Protein AF-A0A3C0W2K6-F1 (afdb_monomer_lite)

Sequence (84 aa):
PIALIRDGDPIVIDVTNRRIDVLVDLEARRADFAPNRIRPAQGVFAKYRAAVASASQGAVTIPNPPPAQVPADLAARSTENAAS

Structure (mmCIF, N/CA/C/O backbone):
data_AF-A0A3C0W2K6-F1
#
_entry.id   AF-A0A3C0W2K6-F1
#
loop_
_atom_site.group_PDB
_atom_site.id
_atom_site.type_symbol
_atom_site.label_atom_id
_atom_site.label_alt_id
_atom_site.label_comp_id
_atom_site.label_asym_id
_atom_site.label_entity_id
_atom_site.label_seq_id
_atom_site.pdbx_PDB_ins_code
_atom_site.Cartn_x
_atom_site.Cartn_y
_atom_site.Cartn_z
_atom_site.occupancy
_atom_site.B_iso_or_equiv
_atom_site.auth_seq_id
_atom_site.auth_comp_id
_atom_site.auth_asym_id
_atom_site.auth_atom_id
_atom_site.pdbx_PDB_model_num
ATOM 1 N N . PRO A 1 1 ? -4.522 -5.882 2.025 1.00 90.44 1 PRO A N 1
ATOM 2 C CA . PRO A 1 1 ? -5.775 -5.410 2.675 1.00 90.44 1 PRO A CA 1
ATOM 3 C C . PRO A 1 1 ? -6.259 -4.044 2.176 1.00 90.44 1 PRO A C 1
ATOM 5 O O . PRO A 1 1 ? -7.445 -3.900 1.926 1.00 90.44 1 PRO A O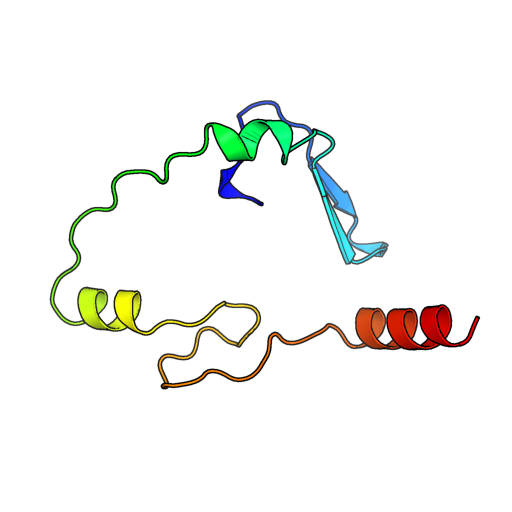 1
ATOM 8 N N . ILE A 1 2 ? -5.357 -3.071 1.988 1.00 92.88 2 ILE A N 1
ATOM 9 C CA . ILE A 1 2 ? -5.717 -1.677 1.661 1.00 92.88 2 ILE A CA 1
ATOM 10 C C . ILE A 1 2 ? -6.666 -1.507 0.459 1.00 92.88 2 ILE A C 1
ATOM 12 O O . ILE A 1 2 ? -7.519 -0.634 0.479 1.00 92.88 2 ILE A O 1
ATOM 16 N N . ALA A 1 3 ? -6.583 -2.374 -0.555 1.00 93.44 3 ALA A N 1
ATOM 17 C CA . ALA A 1 3 ? -7.439 -2.305 -1.742 1.00 93.44 3 ALA A CA 1
ATOM 18 C C . ALA A 1 3 ? -8.919 -2.688 -1.499 1.00 93.44 3 ALA A C 1
ATOM 20 O O . ALA A 1 3 ? -9.735 -2.529 -2.399 1.00 93.44 3 ALA A O 1
ATOM 21 N N . LEU A 1 4 ? -9.260 -3.211 -0.314 1.00 95.06 4 LEU A N 1
ATOM 22 C CA . LEU A 1 4 ? -10.612 -3.658 0.065 1.00 95.06 4 LEU A CA 1
ATOM 23 C C . LEU A 1 4 ? -11.401 -2.599 0.860 1.00 95.06 4 LEU A C 1
ATOM 25 O O . LEU A 1 4 ? -12.582 -2.795 1.165 1.00 95.06 4 LEU A O 1
ATOM 29 N N . ILE A 1 5 ? -10.735 -1.503 1.224 1.00 94.94 5 ILE A N 1
ATOM 30 C CA . ILE A 1 5 ? -11.308 -0.397 1.992 1.00 94.94 5 ILE A CA 1
ATOM 31 C C . ILE A 1 5 ? -12.255 0.403 1.089 1.00 94.94 5 ILE A C 1
ATOM 33 O O . ILE A 1 5 ? -12.016 0.550 -0.112 1.00 94.94 5 ILE A O 1
ATOM 37 N N . ARG A 1 6 ? -13.344 0.901 1.671 1.00 94.25 6 ARG A N 1
ATOM 38 C CA . ARG A 1 6 ? -14.353 1.755 1.036 1.00 94.25 6 ARG A CA 1
ATOM 39 C C . ARG A 1 6 ? -14.476 3.063 1.817 1.00 94.25 6 ARG A C 1
ATOM 41 O O . ARG A 1 6 ? -14.106 3.134 2.988 1.00 94.25 6 ARG A O 1
ATOM 48 N N . ASP A 1 7 ? -15.014 4.091 1.171 1.00 96.38 7 ASP A N 1
ATOM 49 C CA . ASP A 1 7 ? -15.255 5.377 1.822 1.00 96.38 7 ASP A CA 1
ATOM 50 C C . ASP A 1 7 ? -16.176 5.212 3.037 1.00 96.38 7 ASP A C 1
ATOM 52 O O . ASP A 1 7 ? -17.193 4.518 2.980 1.00 96.38 7 ASP A O 1
ATOM 56 N N . GLY A 1 8 ? -15.802 5.856 4.142 1.00 96.56 8 GLY A N 1
ATOM 57 C CA . GLY A 1 8 ? -16.515 5.763 5.415 1.00 96.56 8 GLY A CA 1
ATOM 58 C C . GLY A 1 8 ? -16.081 4.608 6.321 1.00 96.56 8 GLY A C 1
ATOM 59 O O . GLY A 1 8 ? -16.540 4.557 7.460 1.00 96.56 8 GLY A O 1
ATOM 60 N N . ASP A 1 9 ? -15.184 3.716 5.882 1.00 97.44 9 ASP A N 1
ATOM 61 C CA . ASP A 1 9 ? -14.642 2.686 6.771 1.00 97.44 9 ASP A CA 1
ATOM 62 C C . ASP A 1 9 ? -13.791 3.313 7.899 1.00 97.44 9 ASP A C 1
ATOM 64 O O . ASP A 1 9 ? -12.856 4.073 7.623 1.00 97.44 9 ASP A O 1
ATOM 68 N N . PRO A 1 10 ? -14.054 2.978 9.174 1.00 97.38 10 PRO A N 1
ATOM 69 C CA . PRO A 1 10 ? -13.242 3.439 10.295 1.00 97.38 10 PRO A CA 1
ATOM 70 C C . PRO A 1 10 ? -11.842 2.807 10.289 1.00 97.38 10 PRO A C 1
ATOM 72 O O . PRO A 1 10 ? -11.689 1.582 10.302 1.00 97.38 10 PRO A O 1
ATOM 75 N N . ILE A 1 11 ? -10.816 3.660 10.336 1.00 97.19 11 ILE A N 1
ATOM 76 C CA . ILE A 1 11 ? -9.401 3.280 10.433 1.00 97.19 11 ILE A CA 1
ATOM 77 C C . ILE A 1 11 ? -8.841 3.807 11.754 1.00 97.19 11 ILE A C 1
ATOM 79 O O . ILE A 1 11 ? -9.003 4.983 12.079 1.00 97.19 11 ILE A O 1
ATOM 83 N N . VAL A 1 12 ? -8.149 2.944 12.495 1.00 97.75 12 VAL A N 1
ATOM 84 C CA . VAL A 1 12 ? -7.432 3.304 13.722 1.00 97.75 12 VAL A CA 1
ATOM 85 C C . VAL A 1 12 ? -5.940 3.304 13.434 1.00 97.75 12 VAL A C 1
ATOM 87 O O . VAL A 1 12 ? -5.388 2.315 12.956 1.00 97.75 12 VAL A O 1
ATOM 90 N N . ILE A 1 13 ? -5.285 4.420 13.745 1.00 96.88 13 ILE A N 1
ATOM 91 C CA . ILE A 1 13 ? -3.831 4.553 13.692 1.00 96.88 13 ILE A CA 1
ATOM 92 C C . ILE A 1 13 ? -3.342 4.705 15.127 1.00 96.88 13 ILE A C 1
ATOM 94 O O . ILE A 1 13 ? -3.558 5.738 15.758 1.00 96.88 13 ILE A O 1
ATOM 98 N N . ASP A 1 14 ? -2.679 3.671 15.628 1.00 96.12 14 ASP A N 1
ATOM 99 C CA . ASP A 1 14 ? -2.082 3.652 16.957 1.00 96.12 14 ASP A CA 1
ATOM 100 C C . ASP A 1 14 ? -0.560 3.677 16.815 1.00 96.12 14 ASP A C 1
ATOM 102 O O . ASP A 1 14 ? 0.100 2.659 16.589 1.00 96.12 14 ASP A O 1
ATOM 106 N N . VAL A 1 15 ? 0.002 4.879 16.917 1.00 94.94 15 VAL A N 1
ATOM 107 C CA . VAL A 1 15 ? 1.447 5.101 16.783 1.00 94.94 15 VAL A CA 1
ATOM 108 C C . VAL A 1 15 ? 2.209 4.460 17.942 1.00 94.94 15 VAL A C 1
ATOM 110 O O . VAL A 1 15 ? 3.265 3.869 17.721 1.00 94.94 15 VAL A O 1
ATOM 113 N N . THR A 1 16 ? 1.659 4.525 19.156 1.00 94.75 16 THR A N 1
ATOM 114 C CA . THR A 1 16 ? 2.290 3.996 20.371 1.00 94.75 16 THR A CA 1
ATOM 115 C C . THR A 1 16 ? 2.490 2.489 20.271 1.00 94.75 16 THR A C 1
ATOM 117 O O . THR A 1 16 ? 3.572 1.987 20.570 1.00 94.75 16 THR A O 1
ATOM 120 N N . ASN A 1 17 ? 1.475 1.771 19.790 1.00 92.50 17 ASN A N 1
ATOM 121 C CA . ASN A 1 17 ? 1.540 0.322 19.604 1.00 92.50 17 ASN A CA 1
ATOM 122 C C . ASN A 1 17 ? 2.017 -0.101 18.206 1.00 92.50 17 ASN A C 1
ATOM 124 O O . ASN A 1 17 ? 2.079 -1.300 17.932 1.00 92.50 17 ASN A O 1
ATOM 128 N N . ARG A 1 18 ? 2.365 0.856 17.332 1.00 92.31 18 ARG A N 1
ATOM 129 C CA . ARG A 1 18 ? 2.811 0.632 15.944 1.00 92.31 18 ARG A CA 1
ATOM 130 C C . ARG A 1 18 ? 1.807 -0.186 15.124 1.00 92.31 18 ARG A C 1
ATOM 132 O O . ARG A 1 18 ? 2.188 -1.081 14.368 1.00 92.31 18 ARG A O 1
ATOM 139 N N . ARG A 1 19 ? 0.518 0.131 15.269 1.00 93.50 19 ARG A N 1
ATOM 140 C CA . ARG A 1 19 ? -0.592 -0.560 14.603 1.00 93.50 19 ARG A CA 1
ATOM 141 C C . ARG A 1 19 ? -1.392 0.362 13.696 1.00 93.50 19 ARG A C 1
ATOM 143 O O . ARG A 1 19 ? -1.591 1.541 13.980 1.00 93.50 19 ARG A O 1
ATOM 150 N N . ILE A 1 20 ? -1.879 -0.226 12.610 1.00 94.69 20 ILE A N 1
ATOM 151 C CA . ILE A 1 20 ? -2.883 0.366 11.733 1.00 94.69 20 ILE A CA 1
ATOM 152 C C . ILE A 1 20 ? -3.944 -0.705 11.519 1.00 94.69 20 ILE A C 1
ATOM 154 O O . ILE A 1 20 ? -3.654 -1.754 10.940 1.00 94.69 20 ILE A O 1
ATOM 158 N N . ASP A 1 21 ? -5.152 -0.436 11.996 1.00 95.31 21 ASP A N 1
ATOM 159 C CA . ASP A 1 21 ? -6.274 -1.368 11.972 1.00 95.31 21 ASP A CA 1
ATOM 160 C C . ASP A 1 21 ? -7.449 -0.763 11.205 1.00 95.31 21 ASP A C 1
ATOM 162 O O . ASP A 1 21 ? -7.667 0.448 11.213 1.00 95.31 21 ASP A O 1
ATOM 166 N N . VAL A 1 22 ? -8.231 -1.620 10.557 1.00 96.50 22 VAL A N 1
ATOM 167 C CA . VAL A 1 22 ? -9.498 -1.238 9.929 1.00 96.50 22 VAL A CA 1
ATOM 168 C C . VAL A 1 22 ? -10.606 -1.947 10.697 1.00 96.50 22 VAL A C 1
ATOM 170 O O . VAL A 1 22 ? -10.559 -3.168 10.835 1.00 96.50 22 VAL A O 1
ATOM 173 N N . LEU A 1 23 ? -11.594 -1.211 11.210 1.00 95.50 23 LEU A N 1
ATOM 174 C CA . LEU A 1 23 ? -12.641 -1.777 12.076 1.00 95.50 23 LEU A CA 1
ATOM 175 C C . LEU A 1 23 ? -13.835 -2.318 11.269 1.00 95.50 23 LEU A C 1
ATOM 177 O O . LEU A 1 23 ? -14.990 -2.106 11.631 1.00 95.50 23 LEU A O 1
ATOM 181 N N . VAL A 1 24 ? -13.556 -2.994 10.153 1.00 94.69 24 VAL A N 1
ATOM 182 C CA . VAL A 1 24 ? -14.557 -3.682 9.324 1.00 94.69 24 VAL A CA 1
ATOM 183 C C . VAL A 1 24 ? -14.035 -5.047 8.885 1.00 94.69 24 VAL A C 1
ATOM 185 O O . VAL A 1 24 ? -12.827 -5.251 8.768 1.00 94.69 24 VAL A O 1
ATOM 188 N N . ASP A 1 25 ? -14.944 -5.978 8.595 1.00 93.88 25 ASP A N 1
ATOM 189 C CA . ASP A 1 25 ? -14.577 -7.265 8.005 1.00 93.88 25 ASP A CA 1
ATOM 190 C C . ASP A 1 25 ? -14.201 -7.090 6.524 1.00 93.88 25 ASP A C 1
ATOM 192 O O . ASP A 1 25 ? -15.046 -6.857 5.654 1.00 93.88 25 ASP A O 1
ATOM 196 N N . LEU A 1 26 ? -12.899 -7.177 6.247 1.00 94.12 26 LEU A N 1
ATOM 197 C CA . LEU A 1 26 ? -12.357 -7.095 4.895 1.00 94.12 26 LEU A CA 1
ATOM 198 C C . LEU A 1 26 ? -12.407 -8.436 4.156 1.00 94.12 26 LEU A C 1
ATOM 200 O O . LEU A 1 26 ? -12.405 -8.428 2.924 1.00 94.12 26 LEU A O 1
ATOM 204 N N . GLU A 1 27 ? -12.458 -9.572 4.854 1.00 93.69 27 GLU A N 1
ATOM 205 C CA . GLU A 1 27 ? -12.452 -10.883 4.193 1.00 93.69 27 GLU A CA 1
ATOM 206 C C . GLU A 1 27 ? -13.769 -11.134 3.460 1.00 93.69 27 GLU A C 1
ATOM 208 O O . GLU A 1 27 ? -13.747 -11.559 2.303 1.00 93.69 27 GLU A O 1
ATOM 213 N N . ALA A 1 28 ? -14.899 -10.714 4.039 1.00 92.31 28 ALA A N 1
ATOM 214 C CA . ALA A 1 28 ? -16.188 -10.707 3.343 1.00 92.31 28 ALA A CA 1
ATOM 215 C C . ALA A 1 28 ? -16.162 -9.912 2.020 1.00 92.31 28 ALA A C 1
ATOM 217 O O . ALA A 1 28 ? -16.885 -10.235 1.081 1.00 92.31 28 ALA A O 1
ATOM 218 N N . ARG A 1 29 ? -15.304 -8.888 1.909 1.00 93.44 29 ARG A N 1
ATOM 219 C CA . ARG A 1 29 ? -15.185 -8.041 0.707 1.00 93.44 29 ARG A CA 1
ATOM 220 C C . ARG A 1 29 ? -14.190 -8.574 -0.318 1.00 93.44 29 ARG A C 1
ATOM 222 O O . ARG A 1 29 ? -14.146 -8.068 -1.439 1.00 93.44 29 ARG A O 1
ATOM 229 N N . ARG A 1 30 ? -13.372 -9.561 0.051 1.00 93.25 30 ARG A N 1
ATOM 230 C CA . ARG A 1 30 ? -12.332 -10.109 -0.825 1.00 93.25 30 ARG A CA 1
ATOM 231 C C . ARG A 1 30 ? -12.925 -10.880 -2.003 1.00 93.25 30 ARG A C 1
ATOM 233 O O . ARG A 1 30 ? -12.340 -10.843 -3.080 1.00 93.25 30 ARG A O 1
ATOM 240 N N . ALA A 1 31 ? -14.071 -11.534 -1.806 1.00 90.81 31 ALA A N 1
ATOM 241 C CA . ALA A 1 31 ? -14.752 -12.302 -2.848 1.00 90.81 31 ALA A CA 1
ATOM 242 C C . ALA A 1 31 ? -15.143 -11.435 -4.060 1.00 90.81 31 ALA A C 1
ATOM 244 O O . ALA A 1 31 ? -14.962 -11.857 -5.199 1.00 90.81 31 ALA A O 1
ATOM 245 N N . ASP A 1 32 ? -15.587 -10.202 -3.810 1.00 89.12 32 ASP A N 1
ATOM 246 C CA . ASP A 1 32 ? -16.049 -9.271 -4.848 1.00 89.12 32 ASP A CA 1
ATOM 247 C C . ASP A 1 32 ? -14.941 -8.341 -5.365 1.00 89.12 32 ASP A C 1
ATOM 249 O O . ASP A 1 32 ? -15.182 -7.451 -6.186 1.00 89.12 32 ASP A O 1
ATOM 253 N N . PHE A 1 33 ? -13.713 -8.486 -4.861 1.00 92.94 33 PHE A N 1
ATOM 254 C CA . PHE A 1 33 ? -12.632 -7.582 -5.213 1.00 92.94 33 PHE A CA 1
ATOM 255 C C . PHE A 1 33 ? -12.114 -7.857 -6.626 1.00 92.94 33 PHE A C 1
ATOM 257 O O . PHE A 1 33 ? -11.424 -8.844 -6.883 1.00 92.94 33 PHE A O 1
ATOM 264 N N . ALA A 1 34 ? -12.366 -6.910 -7.526 1.00 91.44 34 ALA A N 1
ATOM 265 C CA . ALA A 1 34 ? -11.720 -6.841 -8.826 1.00 91.44 34 ALA A CA 1
ATOM 266 C C . ALA A 1 34 ? -10.671 -5.713 -8.826 1.00 91.44 34 ALA A C 1
ATOM 268 O O . ALA A 1 34 ? -11.019 -4.554 -8.574 1.00 91.44 34 ALA A O 1
ATOM 269 N N . PRO A 1 35 ? -9.387 -5.998 -9.120 1.00 87.69 35 PRO A N 1
ATOM 270 C CA . PRO A 1 35 ? -8.376 -4.955 -9.217 1.00 87.69 35 PRO A CA 1
ATOM 271 C C . PRO A 1 35 ? -8.719 -3.984 -10.351 1.00 87.69 35 PRO A C 1
ATOM 273 O O . PRO A 1 35 ? -9.101 -4.393 -11.449 1.00 87.69 35 PRO A O 1
ATOM 276 N N . ASN A 1 36 ? -8.558 -2.683 -10.091 1.00 86.75 36 ASN A N 1
ATOM 277 C CA . ASN A 1 36 ? -8.862 -1.654 -11.081 1.00 86.75 36 ASN A CA 1
ATOM 278 C C . ASN A 1 36 ? -8.022 -1.853 -12.353 1.00 86.75 36 ASN A C 1
ATOM 280 O O . ASN A 1 36 ? -6.857 -2.263 -12.293 1.00 86.75 36 ASN A O 1
ATOM 284 N N . ARG A 1 37 ? -8.599 -1.534 -13.517 1.00 88.38 37 ARG A N 1
ATOM 285 C CA . ARG A 1 37 ? -7.913 -1.669 -14.802 1.00 88.38 37 ARG A CA 1
ATOM 286 C C . ARG A 1 37 ? -6.707 -0.740 -14.828 1.00 88.38 37 ARG A C 1
ATOM 288 O O . ARG A 1 37 ? -6.830 0.482 -14.887 1.00 88.38 37 ARG A O 1
ATOM 295 N N . ILE A 1 38 ? -5.522 -1.333 -14.843 1.00 88.19 38 ILE A N 1
ATOM 296 C CA . ILE A 1 38 ? -4.283 -0.567 -14.860 1.00 88.19 38 ILE A CA 1
ATOM 297 C C . ILE A 1 38 ? -3.942 -0.214 -16.306 1.00 88.19 38 ILE A C 1
ATOM 299 O O . ILE A 1 38 ? -3.976 -1.071 -17.194 1.00 88.19 38 ILE A O 1
ATOM 303 N N . ARG A 1 39 ? -3.574 1.047 -16.546 1.00 92.00 39 ARG A N 1
ATOM 304 C CA . ARG A 1 39 ? -3.092 1.484 -17.860 1.00 92.00 39 ARG A CA 1
ATOM 305 C C . ARG A 1 39 ? -1.836 0.687 -18.258 1.00 92.00 39 ARG A C 1
ATOM 307 O O . ARG A 1 39 ? -1.015 0.380 -17.383 1.00 92.00 39 ARG A O 1
ATOM 314 N N . PRO A 1 40 ? -1.668 0.339 -19.547 1.00 89.44 40 PRO A N 1
ATOM 315 C CA . PRO A 1 40 ? -0.429 -0.258 -20.026 1.00 89.44 40 PRO A CA 1
ATOM 316 C C . PRO A 1 40 ? 0.749 0.675 -19.737 1.00 89.44 40 PRO A C 1
ATOM 318 O O . PRO A 1 40 ? 0.680 1.870 -20.019 1.00 89.44 40 PRO A O 1
ATOM 321 N N . ALA A 1 41 ? 1.819 0.127 -19.169 1.00 93.56 41 ALA A N 1
ATOM 322 C CA . ALA A 1 41 ? 3.083 0.836 -19.017 1.00 93.56 41 ALA A CA 1
ATOM 323 C C . ALA A 1 41 ? 4.002 0.487 -20.196 1.00 93.56 41 ALA A C 1
ATOM 325 O O . ALA A 1 41 ? 3.902 -0.603 -20.757 1.00 93.56 41 ALA A O 1
ATOM 326 N N . GLN A 1 42 ? 4.902 1.399 -20.559 1.00 96.44 42 GLN A N 1
ATOM 327 C CA . GLN A 1 42 ? 5.890 1.203 -21.625 1.00 96.44 42 GLN A CA 1
ATOM 328 C C . GLN A 1 42 ? 7.298 1.552 -21.128 1.00 96.44 42 GLN A C 1
ATOM 330 O O . GLN A 1 42 ? 7.464 2.161 -20.067 1.00 96.44 42 GLN A O 1
ATOM 335 N N . GLY A 1 43 ? 8.317 1.147 -21.891 1.00 96.94 43 GLY A N 1
ATOM 336 C CA . GLY A 1 43 ? 9.714 1.478 -21.616 1.00 96.94 43 GLY A CA 1
ATOM 337 C C . GLY A 1 43 ? 10.159 1.072 -20.209 1.00 96.94 43 GLY A C 1
ATOM 338 O O . GLY A 1 43 ? 9.913 -0.047 -19.756 1.00 96.94 43 GLY A O 1
ATOM 339 N N . VAL A 1 44 ? 10.817 1.993 -19.506 1.00 97.44 44 VAL A N 1
ATOM 340 C CA . VAL A 1 44 ? 11.344 1.746 -18.156 1.00 97.44 44 VAL A CA 1
ATOM 341 C C . VAL A 1 44 ? 10.246 1.418 -17.138 1.00 97.44 44 VAL A C 1
ATOM 343 O O . VAL A 1 44 ? 10.448 0.554 -16.290 1.00 97.44 44 VAL A O 1
ATOM 346 N N . PHE A 1 45 ? 9.053 2.009 -17.258 1.00 96.38 45 PHE A N 1
ATOM 347 C CA . PHE A 1 45 ? 7.953 1.745 -16.327 1.00 96.38 45 PHE A CA 1
ATOM 348 C C . PHE A 1 45 ? 7.341 0.357 -16.513 1.00 96.38 45 PHE A C 1
ATOM 350 O O . PHE A 1 45 ? 6.907 -0.248 -15.534 1.00 96.38 45 PHE A O 1
ATOM 357 N N . ALA A 1 46 ? 7.345 -0.178 -17.739 1.00 96.56 46 ALA A N 1
ATOM 358 C CA . ALA A 1 46 ? 6.951 -1.566 -17.979 1.00 96.56 46 ALA A CA 1
ATOM 359 C C . ALA A 1 46 ? 7.903 -2.537 -17.268 1.00 96.56 46 ALA A C 1
ATOM 361 O O . ALA A 1 46 ? 7.448 -3.448 -16.580 1.00 96.56 46 ALA A O 1
ATOM 362 N N . LYS A 1 47 ? 9.217 -2.292 -17.378 1.00 95.06 47 LYS A N 1
ATOM 363 C CA . LYS A 1 47 ? 10.249 -3.097 -16.709 1.00 95.06 47 LYS A CA 1
ATOM 364 C C . LYS A 1 47 ? 10.140 -3.004 -15.187 1.00 95.06 47 LYS A C 1
ATOM 366 O O . LYS A 1 47 ? 10.100 -4.029 -14.520 1.00 95.06 47 LYS A O 1
ATOM 371 N N . TYR A 1 48 ? 10.036 -1.788 -14.650 1.00 95.94 48 TYR A N 1
ATOM 372 C CA . TYR A 1 48 ? 9.903 -1.557 -13.211 1.00 95.94 48 TYR A CA 1
ATOM 373 C C . TYR A 1 48 ? 8.678 -2.269 -12.636 1.00 95.94 48 TYR A C 1
ATOM 375 O O . TYR A 1 48 ? 8.798 -3.035 -11.686 1.00 95.94 48 TYR A O 1
ATOM 383 N N . ARG A 1 49 ? 7.509 -2.090 -13.262 1.00 94.38 49 ARG A N 1
ATOM 384 C CA . ARG A 1 49 ? 6.264 -2.725 -12.817 1.00 94.38 49 ARG A CA 1
ATOM 385 C C . ARG A 1 49 ? 6.343 -4.250 -12.819 1.00 94.38 49 ARG A C 1
ATOM 387 O O . ARG A 1 49 ? 5.730 -4.878 -11.966 1.00 94.38 49 ARG A O 1
ATOM 394 N N . ALA A 1 50 ? 7.048 -4.827 -13.788 1.00 93.19 50 ALA A N 1
ATOM 395 C CA . ALA A 1 50 ? 7.213 -6.271 -13.882 1.00 93.19 50 ALA A CA 1
ATOM 396 C C . ALA A 1 50 ? 8.185 -6.836 -12.830 1.00 93.19 50 ALA A C 1
ATOM 398 O O . ALA A 1 50 ? 8.095 -8.018 -12.519 1.00 93.19 50 ALA A O 1
ATOM 399 N N . ALA A 1 51 ? 9.107 -6.020 -12.309 1.00 95.31 51 ALA A N 1
ATOM 400 C CA . ALA A 1 51 ? 10.225 -6.494 -11.490 1.00 95.31 51 ALA A CA 1
ATOM 401 C C . ALA A 1 51 ? 10.192 -6.045 -10.021 1.00 95.31 51 ALA A C 1
ATOM 403 O O . ALA A 1 51 ? 10.904 -6.622 -9.205 1.00 95.31 51 ALA A O 1
ATOM 404 N N . VAL A 1 52 ? 9.430 -5.006 -9.672 1.00 96.12 52 VAL A N 1
ATOM 405 C CA . VAL A 1 52 ? 9.464 -4.423 -8.325 1.00 96.12 52 VAL A CA 1
ATOM 406 C C . VAL A 1 52 ? 8.874 -5.364 -7.267 1.00 96.12 52 VAL A C 1
ATOM 408 O O . VAL A 1 52 ? 7.753 -5.858 -7.399 1.00 96.12 52 VAL A O 1
ATOM 411 N N . ALA A 1 53 ? 9.634 -5.588 -6.196 1.00 96.81 53 ALA A N 1
ATOM 412 C CA . ALA A 1 53 ? 9.211 -6.335 -5.015 1.00 96.81 53 ALA A CA 1
ATOM 413 C C . ALA A 1 53 ? 8.385 -5.474 -4.038 1.00 96.81 53 ALA A C 1
ATOM 415 O O . ALA A 1 53 ? 8.263 -4.258 -4.193 1.00 96.81 53 ALA A O 1
ATOM 416 N N . SER A 1 54 ? 7.839 -6.092 -2.984 1.00 94.31 54 SER A N 1
ATOM 417 C CA . SER A 1 54 ? 7.130 -5.359 -1.927 1.00 94.31 54 SER A CA 1
ATOM 418 C C . SER A 1 54 ? 8.014 -4.278 -1.291 1.00 94.31 54 SER A C 1
ATOM 420 O O . SER A 1 54 ? 9.216 -4.470 -1.093 1.00 94.31 54 SER A O 1
ATOM 422 N N . ALA A 1 55 ? 7.408 -3.168 -0.864 1.00 93.00 55 ALA A N 1
ATOM 423 C CA . ALA A 1 55 ? 8.093 -2.150 -0.067 1.00 93.00 55 ALA A CA 1
ATOM 424 C C . ALA A 1 55 ? 8.618 -2.707 1.269 1.00 93.00 55 ALA A C 1
ATOM 426 O O . ALA A 1 55 ? 9.688 -2.305 1.714 1.00 93.00 55 ALA A O 1
ATOM 427 N N . SER A 1 56 ? 7.938 -3.698 1.861 1.00 91.75 56 SER A N 1
ATOM 428 C CA . SER A 1 56 ? 8.436 -4.405 3.054 1.00 91.75 56 SER A CA 1
ATOM 429 C C . SER A 1 56 ? 9.710 -5.218 2.795 1.00 91.75 56 SER A C 1
ATOM 431 O O . SER A 1 56 ? 10.382 -5.618 3.737 1.00 91.75 56 SER A O 1
ATOM 433 N N . GLN A 1 57 ? 10.053 -5.460 1.529 1.00 94.62 57 GLN A N 1
ATOM 434 C CA . GLN A 1 57 ? 11.292 -6.107 1.083 1.00 94.62 57 GLN A CA 1
ATOM 435 C C . GLN A 1 57 ? 12.290 -5.082 0.505 1.00 94.62 57 GLN A C 1
ATOM 437 O O . GLN A 1 57 ? 13.290 -5.465 -0.099 1.00 94.62 57 GLN A O 1
ATOM 442 N N . GLY A 1 58 ? 12.015 -3.778 0.643 1.00 93.81 58 GLY A N 1
ATOM 443 C CA . GLY A 1 58 ? 12.857 -2.692 0.134 1.00 93.81 58 GLY A CA 1
ATOM 444 C C . GLY A 1 58 ? 12.584 -2.267 -1.312 1.00 93.81 58 GLY A C 1
ATOM 445 O O . GLY A 1 58 ? 13.368 -1.500 -1.860 1.00 93.81 58 GLY A O 1
ATOM 446 N N . ALA A 1 59 ? 11.499 -2.744 -1.938 1.00 95.81 59 ALA A N 1
ATOM 447 C CA . ALA A 1 59 ? 11.109 -2.386 -3.310 1.00 95.81 59 ALA A CA 1
ATOM 448 C C . ALA A 1 59 ? 12.219 -2.604 -4.363 1.00 95.81 59 ALA A C 1
ATOM 450 O O . ALA A 1 59 ? 12.350 -1.853 -5.333 1.00 95.81 59 ALA A O 1
ATOM 451 N N . VAL A 1 60 ? 13.036 -3.640 -4.166 1.00 96.75 60 VAL A N 1
ATOM 452 C CA . VAL A 1 60 ? 14.115 -4.007 -5.089 1.00 96.75 60 VAL A CA 1
ATOM 453 C C . VAL A 1 60 ? 13.566 -4.529 -6.420 1.00 96.75 60 VAL A C 1
ATOM 455 O O . VAL A 1 60 ? 12.424 -4.974 -6.501 1.00 96.75 60 VAL A O 1
ATOM 458 N N . THR A 1 61 ? 14.390 -4.495 -7.469 1.00 97.12 61 THR A N 1
ATOM 459 C CA . THR A 1 61 ? 14.041 -4.961 -8.830 1.00 97.12 61 THR A CA 1
ATOM 460 C C . THR A 1 61 ? 14.890 -6.152 -9.287 1.00 97.12 61 THR A C 1
ATOM 462 O O . THR A 1 61 ? 15.040 -6.405 -10.482 1.00 97.12 61 THR A O 1
ATOM 465 N N . ILE A 1 62 ? 15.472 -6.882 -8.330 1.00 95.56 62 ILE A N 1
ATOM 466 C CA . ILE A 1 62 ? 16.265 -8.089 -8.581 1.00 95.56 62 ILE A CA 1
ATOM 467 C C . ILE A 1 62 ? 15.377 -9.344 -8.570 1.00 95.56 62 ILE A C 1
ATOM 469 O O . ILE A 1 62 ? 14.374 -9.374 -7.853 1.00 95.56 62 ILE A O 1
ATOM 473 N N . PRO A 1 63 ? 15.744 -10.404 -9.311 1.00 89.56 63 PRO A N 1
ATOM 474 C CA . PRO A 1 63 ? 15.096 -11.705 -9.181 1.00 89.56 63 PRO A CA 1
ATOM 475 C C . PRO A 1 63 ? 15.219 -12.245 -7.748 1.00 89.56 63 PRO A C 1
ATOM 477 O O . PRO A 1 63 ? 16.280 -12.125 -7.144 1.00 89.56 63 PRO A O 1
ATOM 480 N N . ASN A 1 64 ? 14.154 -12.873 -7.239 1.00 89.81 64 ASN A N 1
ATOM 481 C CA 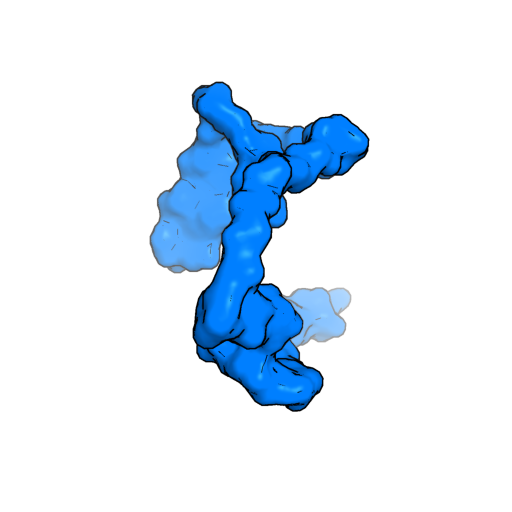. ASN A 1 64 ? 14.079 -13.456 -5.892 1.00 89.81 64 ASN A CA 1
ATOM 482 C C . ASN A 1 64 ? 14.456 -12.468 -4.759 1.00 89.81 64 ASN A C 1
ATOM 484 O O . ASN A 1 64 ? 15.553 -12.546 -4.201 1.00 89.81 64 ASN A O 1
ATOM 488 N N . PRO A 1 65 ? 13.566 -11.519 -4.417 1.00 89.38 65 PRO A N 1
ATOM 489 C CA . PRO A 1 65 ? 13.842 -10.522 -3.390 1.00 89.38 65 PRO A CA 1
ATOM 490 C C . PRO A 1 65 ? 13.998 -11.150 -1.992 1.00 89.38 65 PRO A C 1
ATOM 492 O O . PRO A 1 65 ? 13.417 -12.205 -1.720 1.00 89.38 65 PRO A O 1
ATOM 495 N N . PRO A 1 66 ? 14.731 -10.487 -1.073 1.00 89.25 66 PRO A N 1
ATOM 496 C CA . PRO A 1 66 ? 14.845 -10.932 0.316 1.00 89.25 66 PRO A CA 1
ATOM 497 C C . PRO A 1 66 ? 13.460 -11.021 0.978 1.00 89.25 66 PRO A C 1
ATOM 499 O O . PRO A 1 66 ? 12.539 -10.325 0.545 1.00 89.25 66 PRO A O 1
ATOM 502 N N . PRO A 1 67 ? 13.273 -11.846 2.024 1.00 89.94 67 PRO A N 1
ATOM 503 C CA . PRO A 1 67 ? 11.996 -11.928 2.729 1.00 89.94 67 PRO A CA 1
ATOM 504 C C . PRO A 1 67 ? 11.581 -10.565 3.301 1.00 89.94 67 PRO A C 1
ATOM 506 O O . PRO A 1 67 ? 12.410 -9.672 3.490 1.00 89.94 67 PRO A O 1
ATOM 509 N N . ALA A 1 68 ? 10.282 -10.395 3.565 1.00 88.94 68 ALA A N 1
ATOM 510 C CA . ALA A 1 68 ? 9.771 -9.161 4.154 1.00 88.94 68 ALA A CA 1
ATOM 511 C C . ALA A 1 68 ? 10.476 -8.872 5.484 1.00 88.94 68 ALA A C 1
ATOM 513 O O . ALA A 1 68 ? 10.604 -9.752 6.335 1.00 88.94 68 ALA A O 1
ATOM 514 N N . GLN A 1 69 ? 10.922 -7.631 5.655 1.00 83.69 69 GLN A N 1
ATOM 515 C CA . GLN A 1 69 ? 11.523 -7.173 6.896 1.00 83.69 69 GLN A CA 1
ATOM 516 C C . GLN A 1 69 ? 10.465 -7.211 7.995 1.00 83.69 69 GLN A C 1
ATOM 518 O O . GLN A 1 69 ? 9.418 -6.567 7.895 1.00 83.69 69 GLN A O 1
ATOM 523 N N . VAL A 1 70 ? 10.745 -7.977 9.043 1.00 80.75 70 VAL A N 1
ATOM 524 C CA . VAL A 1 70 ? 9.915 -8.015 10.242 1.00 8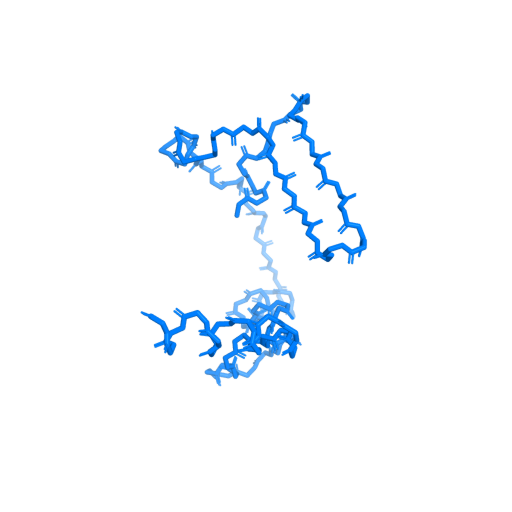0.75 70 VAL A CA 1
ATOM 525 C C . VAL A 1 70 ? 10.475 -6.980 11.215 1.00 80.75 70 VAL A C 1
ATOM 527 O O . VAL A 1 70 ? 11.668 -7.037 11.525 1.00 80.75 70 VAL A O 1
ATOM 530 N N . PRO A 1 71 ? 9.663 -6.021 11.693 1.00 76.50 71 PRO A N 1
ATOM 531 C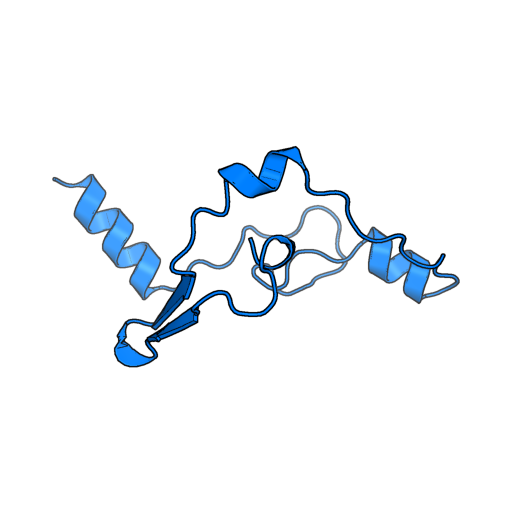 CA . PRO A 1 71 ? 10.088 -5.113 12.749 1.00 76.50 71 PRO A CA 1
ATOM 532 C C . PRO A 1 71 ? 10.631 -5.896 13.952 1.00 76.50 71 PRO A C 1
ATOM 534 O O . PRO A 1 71 ? 10.037 -6.892 14.364 1.00 76.50 71 PRO A O 1
ATOM 537 N N . ALA A 1 72 ? 11.766 -5.462 14.507 1.00 73.94 72 ALA A N 1
ATOM 538 C CA . ALA A 1 72 ? 12.468 -6.196 15.566 1.00 73.94 72 ALA A CA 1
ATOM 539 C C . ALA A 1 72 ? 11.591 -6.466 16.805 1.00 73.94 72 ALA A C 1
ATOM 541 O O . ALA A 1 72 ? 11.686 -7.519 17.429 1.00 73.94 72 ALA A O 1
ATOM 542 N N . ASP A 1 73 ? 10.689 -5.543 17.124 1.00 74.81 73 ASP A N 1
ATOM 543 C CA . A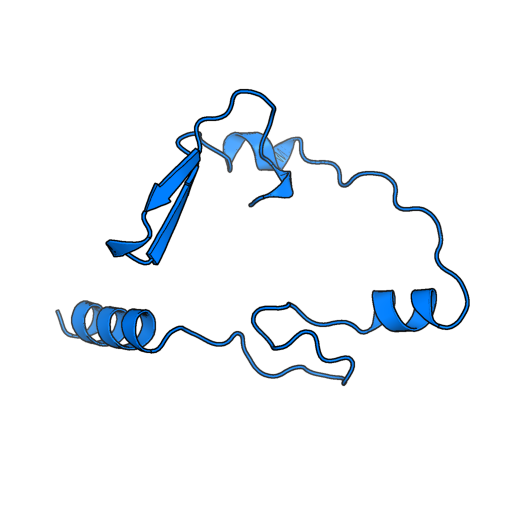SP A 1 73 ? 9.706 -5.657 18.201 1.00 74.81 73 ASP A CA 1
ATOM 544 C C . ASP A 1 73 ? 8.606 -6.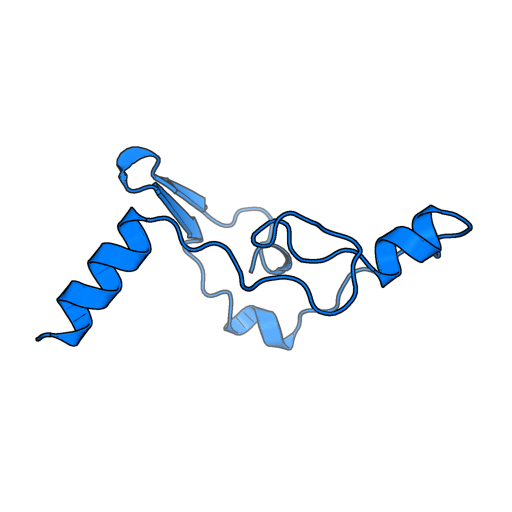686 17.920 1.00 74.81 73 ASP A C 1
ATOM 546 O O . ASP A 1 73 ? 8.134 -7.344 18.845 1.00 74.81 73 ASP A O 1
ATOM 550 N N . LEU A 1 74 ? 8.210 -6.861 16.657 1.00 69.25 74 LEU A N 1
ATOM 551 C CA . LEU A 1 74 ? 7.245 -7.888 16.271 1.00 69.25 74 LEU A CA 1
ATOM 552 C C . LEU A 1 74 ? 7.889 -9.281 16.307 1.00 69.25 74 LEU A C 1
ATOM 554 O O . LEU A 1 74 ? 7.272 -10.222 16.799 1.00 69.25 74 LEU A O 1
ATOM 558 N N . ALA A 1 75 ? 9.144 -9.387 15.858 1.00 70.31 75 ALA A N 1
ATOM 559 C CA . ALA A 1 75 ? 9.916 -10.629 15.900 1.00 70.31 75 ALA A CA 1
ATOM 560 C C . ALA A 1 75 ? 10.140 -11.132 17.342 1.00 70.31 75 ALA A C 1
ATOM 562 O O . ALA A 1 75 ? 10.003 -12.330 17.617 1.00 70.31 75 ALA A O 1
ATOM 563 N N . ALA A 1 76 ? 10.422 -10.218 18.278 1.00 67.94 76 ALA A N 1
ATOM 564 C CA . ALA A 1 76 ? 10.571 -10.543 19.697 1.00 67.94 76 ALA A CA 1
ATOM 565 C C . ALA A 1 76 ? 9.276 -11.125 20.297 1.00 67.94 76 ALA A C 1
ATOM 567 O O . ALA A 1 76 ? 9.308 -12.192 20.910 1.00 67.94 76 ALA A O 1
ATOM 568 N N . ARG A 1 77 ? 8.120 -10.502 20.018 1.00 62.78 77 ARG A N 1
ATOM 569 C CA . ARG A 1 77 ? 6.803 -10.947 20.516 1.00 62.78 77 ARG A CA 1
ATOM 570 C C . ARG A 1 77 ? 6.374 -12.309 19.968 1.00 62.78 77 ARG A C 1
ATOM 572 O O . ARG A 1 77 ? 5.764 -13.093 20.686 1.00 62.78 77 ARG A O 1
ATOM 579 N N . SER A 1 78 ? 6.697 -12.619 18.710 1.00 62.84 78 SER A N 1
ATOM 580 C CA . SER A 1 78 ? 6.411 -13.943 18.137 1.00 62.84 78 SER A CA 1
ATOM 581 C C . SER A 1 78 ? 7.232 -15.067 18.775 1.00 62.84 78 SER A C 1
ATOM 583 O O . SER A 1 78 ? 6.763 -16.200 18.819 1.00 62.84 78 SER A O 1
ATOM 585 N N . THR A 1 79 ? 8.430 -14.764 19.287 1.00 68.25 79 THR A N 1
ATOM 586 C CA . THR A 1 79 ? 9.292 -15.759 19.948 1.00 68.25 79 THR A CA 1
ATOM 587 C C . THR A 1 79 ? 8.819 -16.041 21.377 1.00 68.25 79 THR A C 1
ATOM 589 O O . THR A 1 79 ? 8.820 -17.193 21.799 1.00 68.25 79 THR A O 1
ATOM 592 N N . GLU A 1 80 ? 8.338 -15.019 22.096 1.00 61.72 80 GLU A N 1
ATOM 593 C CA . GLU A 1 80 ? 7.726 -15.179 23.427 1.00 61.72 80 GLU A CA 1
ATOM 594 C C . GLU A 1 80 ? 6.426 -15.992 23.379 1.00 61.72 80 GLU A C 1
ATOM 596 O O . GLU A 1 80 ? 6.240 -16.902 24.182 1.00 61.72 80 GLU A O 1
ATOM 601 N N . ASN A 1 81 ? 5.551 -15.724 22.404 1.00 58.50 81 ASN A N 1
ATOM 602 C CA . ASN A 1 81 ? 4.254 -16.402 22.303 1.00 58.50 81 ASN A CA 1
ATOM 603 C C . ASN A 1 81 ? 4.347 -17.853 21.787 1.00 58.50 81 ASN A C 1
ATOM 605 O O . ASN A 1 81 ? 3.371 -18.585 21.875 1.00 58.50 81 ASN A O 1
ATOM 609 N N . ALA A 1 82 ? 5.489 -18.258 21.219 1.00 60.00 82 ALA A N 1
ATOM 610 C CA . ALA A 1 82 ? 5.750 -19.632 20.775 1.00 60.00 82 ALA A CA 1
ATOM 611 C C . ALA A 1 82 ? 6.415 -20.504 21.860 1.00 60.00 82 ALA A C 1
ATOM 613 O O . ALA A 1 82 ? 6.544 -21.713 21.677 1.00 60.00 82 ALA A O 1
ATOM 614 N N . ALA A 1 83 ? 6.860 -19.896 22.965 1.00 56.47 83 ALA A N 1
ATOM 615 C CA . ALA A 1 83 ? 7.471 -20.572 24.110 1.00 56.47 83 ALA A CA 1
ATOM 616 C C . ALA A 1 83 ? 6.484 -20.816 25.275 1.00 56.47 83 ALA A C 1
ATOM 618 O O . ALA A 1 83 ? 6.901 -21.292 26.332 1.00 56.47 83 ALA A O 1
ATOM 619 N N . SER A 1 84 ? 5.202 -20.481 25.087 1.00 44.53 84 SER A N 1
ATOM 620 C CA . SER A 1 84 ? 4.070 -20.769 25.986 1.00 44.53 84 SER A CA 1
ATOM 621 C C . SER A 1 84 ? 3.078 -21.699 25.298 1.00 44.53 84 SER A C 1
ATOM 623 O O . SER A 1 84 ? 2.470 -22.524 26.013 1.00 44.53 84 SER A O 1
#

Foldseek 3Di:
DVQQDDPPFDWDDDVPVRDIDTPDDSVVSPVVDDDPDDDDDDDPVNLLVVQFDDVQQVRDRDPPTDDGDDPPVRVVVVVVVVVD

Radius of gyration: 17.42 Å; chains: 1; bounding box: 33×26×48 Å

pLDDT: mean 88.63, std 11.58, range [44.53, 97.75]

Secondary structure (DSSP, 8-state):
-GGG--TT--EEEETTTTEEEESS-SHHHHTT-----PPPP-HHHHHHHHHPPPGGGT---SSSPPPPPPPHHHHHHHHHHT--